Protein AF-A0A4Q3A8L6-F1 (afdb_monomer_lite)

Structure (mmCIF, N/CA/C/O backbone):
data_AF-A0A4Q3A8L6-F1
#
_entry.id   AF-A0A4Q3A8L6-F1
#
loop_
_atom_site.group_PDB
_atom_site.id
_atom_site.type_symbol
_atom_site.label_atom_id
_atom_site.label_alt_id
_atom_site.label_comp_id
_atom_site.label_asym_id
_atom_site.label_entity_id
_atom_site.label_seq_id
_atom_site.pdbx_PDB_ins_code
_atom_site.Cartn_x
_atom_site.Cartn_y
_atom_site.Cartn_z
_atom_site.occupancy
_atom_site.B_iso_or_equiv
_atom_site.auth_seq_id
_atom_site.auth_comp_id
_atom_site.auth_asym_id
_atom_site.auth_atom_id
_atom_site.pdbx_PDB_model_num
ATOM 1 N N . MET A 1 1 ? -17.317 2.901 11.847 1.00 57.81 1 MET A N 1
ATOM 2 C CA . MET A 1 1 ? -16.813 4.203 11.368 1.00 57.81 1 MET A CA 1
ATOM 3 C C . MET A 1 1 ? -15.746 3.873 10.351 1.00 57.81 1 MET A C 1
ATOM 5 O O . MET A 1 1 ? -14.782 3.225 10.737 1.00 57.81 1 MET A O 1
ATOM 9 N N . ASP A 1 2 ? -15.959 4.198 9.079 1.00 79.00 2 ASP A N 1
ATOM 10 C CA . ASP A 1 2 ? -14.942 3.949 8.053 1.00 79.00 2 ASP A CA 1
ATOM 11 C C . ASP A 1 2 ? -13.762 4.898 8.287 1.00 79.00 2 ASP A C 1
ATOM 13 O O . ASP A 1 2 ? -13.965 6.097 8.490 1.00 79.00 2 ASP A O 1
ATOM 17 N N . GLY A 1 3 ? -12.541 4.360 8.298 1.00 87.44 3 GLY A N 1
ATOM 18 C CA . GLY A 1 3 ? -11.323 5.159 8.414 1.00 87.44 3 GLY A CA 1
ATOM 19 C C . GLY A 1 3 ? -11.151 6.124 7.236 1.00 87.44 3 GLY A C 1
ATOM 20 O O . GLY A 1 3 ? -11.827 6.032 6.209 1.00 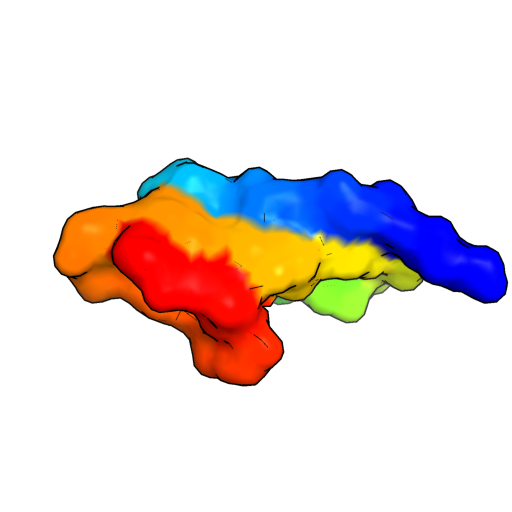87.44 3 GLY A O 1
ATOM 21 N N . ILE A 1 4 ? -10.211 7.058 7.367 1.00 96.44 4 ILE A N 1
ATOM 22 C CA . ILE A 1 4 ? -9.807 7.974 6.301 1.00 96.44 4 ILE A CA 1
ATOM 23 C C . ILE A 1 4 ? -9.336 7.142 5.108 1.00 96.44 4 ILE A C 1
ATOM 25 O O . ILE A 1 4 ? -8.302 6.468 5.153 1.00 96.44 4 ILE A O 1
ATOM 29 N N . ARG A 1 5 ? -10.112 7.203 4.027 1.00 95.81 5 ARG A N 1
ATOM 30 C CA . ARG A 1 5 ? -9.794 6.524 2.774 1.00 95.81 5 ARG A CA 1
ATOM 31 C C . ARG A 1 5 ? -8.673 7.271 2.071 1.00 95.81 5 ARG A C 1
ATOM 33 O O . ARG A 1 5 ? -8.785 8.469 1.822 1.00 95.81 5 ARG A O 1
ATOM 40 N N . LEU A 1 6 ? -7.606 6.558 1.735 1.00 95.75 6 LEU A N 1
ATOM 41 C CA . LEU A 1 6 ? -6.457 7.128 1.038 1.00 95.75 6 LEU A CA 1
ATOM 42 C C . LEU A 1 6 ? -5.958 6.210 -0.073 1.00 95.75 6 LEU A C 1
ATOM 44 O O . LEU A 1 6 ? -6.197 5.000 -0.060 1.00 95.75 6 LEU A O 1
ATOM 48 N N . GLY A 1 7 ? -5.252 6.813 -1.027 1.00 96.06 7 GLY A N 1
ATOM 49 C CA . GLY A 1 7 ? -4.534 6.111 -2.081 1.00 96.06 7 GLY A CA 1
ATOM 50 C C . GLY A 1 7 ? -3.023 6.287 -1.944 1.00 96.06 7 GLY A C 1
ATOM 51 O O . GLY A 1 7 ? -2.566 7.342 -1.505 1.00 96.06 7 GLY A O 1
ATOM 52 N N . LEU A 1 8 ? -2.249 5.272 -2.334 1.00 96.12 8 LEU A N 1
ATOM 53 C CA . LEU A 1 8 ? -0.784 5.318 -2.309 1.00 96.12 8 LEU A CA 1
ATOM 54 C C . LEU A 1 8 ? -0.207 5.337 -3.731 1.00 96.12 8 LEU A C 1
ATOM 56 O O . LEU A 1 8 ? -0.379 4.387 -4.497 1.00 96.12 8 LEU A O 1
ATOM 60 N N . VAL A 1 9 ? 0.496 6.416 -4.081 1.00 96.94 9 VAL A N 1
ATOM 61 C CA . VAL A 1 9 ? 1.140 6.584 -5.392 1.00 96.94 9 VAL A CA 1
ATOM 62 C C . VAL A 1 9 ? 2.630 6.280 -5.276 1.00 96.94 9 VAL A C 1
ATOM 64 O O . VAL A 1 9 ? 3.333 6.878 -4.468 1.00 96.94 9 VAL A O 1
ATOM 67 N N . GLY A 1 10 ? 3.115 5.366 -6.113 1.00 96.25 10 GLY A N 1
ATOM 68 C CA . GLY A 1 10 ? 4.492 4.885 -6.087 1.00 96.25 10 GLY A CA 1
ATOM 69 C C . GLY A 1 10 ? 4.687 3.743 -5.091 1.00 96.25 10 GLY A C 1
ATOM 70 O O . GLY A 1 10 ? 4.904 3.954 -3.902 1.00 96.25 10 GLY A O 1
ATOM 71 N N . ILE A 1 11 ? 4.687 2.508 -5.595 1.00 96.69 11 ILE A N 1
ATOM 72 C CA . ILE A 1 11 ? 4.896 1.306 -4.783 1.00 96.69 11 ILE A CA 1
ATOM 73 C C . ILE A 1 11 ? 6.343 0.827 -4.951 1.00 96.69 11 ILE A C 1
ATOM 75 O O . ILE A 1 11 ? 6.658 -0.091 -5.711 1.00 96.69 11 ILE A O 1
ATOM 79 N N . GLY A 1 12 ? 7.247 1.527 -4.265 1.00 94.88 12 GLY A N 1
ATOM 80 C CA . GLY A 1 12 ? 8.670 1.192 -4.167 1.00 94.88 12 GLY A CA 1
ATOM 81 C C . GLY A 1 12 ? 9.006 0.371 -2.918 1.00 94.88 12 GLY A C 1
ATOM 82 O O . GLY A 1 12 ? 8.123 -0.071 -2.187 1.00 94.88 12 GLY A O 1
ATOM 83 N N . LYS A 1 13 ? 10.304 0.193 -2.641 1.00 96.19 13 LYS A N 1
ATOM 84 C CA . LYS A 1 13 ? 10.782 -0.548 -1.459 1.00 96.19 13 LYS A CA 1
ATOM 85 C C . LYS A 1 13 ? 10.229 0.026 -0.146 1.00 96.19 13 LYS A C 1
ATOM 87 O O . LYS A 1 13 ? 9.646 -0.708 0.633 1.00 96.19 13 LYS A O 1
ATOM 92 N N . ILE A 1 14 ? 10.310 1.344 0.046 1.00 97.50 14 ILE A N 1
ATOM 93 C CA . ILE A 1 14 ? 9.829 2.014 1.270 1.00 97.50 14 ILE A CA 1
ATOM 94 C C . ILE A 1 14 ? 8.305 1.883 1.427 1.00 97.50 14 ILE A C 1
ATOM 96 O O . ILE A 1 14 ? 7.810 1.667 2.529 1.00 97.50 14 ILE A O 1
ATOM 100 N N . ALA A 1 15 ? 7.553 1.950 0.325 1.00 96.81 15 ALA A N 1
ATOM 101 C CA . ALA A 1 15 ? 6.104 1.786 0.365 1.00 96.81 15 ALA A CA 1
ATOM 102 C C . ALA A 1 15 ? 5.684 0.410 0.888 1.00 96.81 15 ALA A C 1
ATOM 104 O O . ALA A 1 15 ? 4.801 0.330 1.738 1.00 96.81 15 ALA A O 1
ATOM 105 N N . ARG A 1 16 ? 6.347 -0.652 0.422 1.00 95.50 16 ARG A N 1
ATOM 106 C CA . ARG A 1 16 ? 6.075 -2.025 0.866 1.00 95.50 16 ARG A CA 1
ATOM 107 C C . ARG A 1 16 ? 6.574 -2.277 2.283 1.00 95.50 16 ARG A C 1
ATOM 109 O O . ARG A 1 16 ? 5.852 -2.857 3.080 1.00 95.50 16 ARG A O 1
ATOM 116 N N . ASP A 1 17 ? 7.784 -1.815 2.582 1.00 97.50 17 ASP A N 1
ATOM 117 C CA . ASP A 1 17 ? 8.462 -2.152 3.833 1.00 97.50 17 ASP A CA 1
ATOM 118 C C . ASP A 1 17 ? 7.945 -1.306 5.014 1.00 97.50 17 ASP A C 1
ATOM 120 O O . ASP A 1 17 ? 8.020 -1.751 6.156 1.00 97.50 17 ASP A O 1
ATOM 124 N N . GLN A 1 18 ? 7.426 -0.093 4.768 1.00 97.81 18 GLN A N 1
ATOM 125 C CA . GLN A 1 18 ? 7.051 0.850 5.833 1.00 97.81 18 GLN A CA 1
ATOM 126 C C . GLN A 1 18 ? 5.636 1.413 5.700 1.00 97.81 18 GLN A C 1
ATOM 128 O O . GLN A 1 18 ? 4.865 1.328 6.654 1.00 97.81 18 GLN A O 1
ATOM 133 N N . HIS A 1 19 ? 5.263 1.983 4.548 1.00 97.25 19 HIS A N 1
ATOM 134 C CA . HIS A 1 19 ? 3.964 2.662 4.433 1.00 97.25 19 HIS A CA 1
ATOM 135 C C . HIS A 1 19 ? 2.789 1.686 4.561 1.00 97.25 19 HIS A C 1
ATOM 137 O O . HIS A 1 19 ? 1.882 1.934 5.349 1.00 97.25 19 HIS A O 1
ATOM 143 N N . VAL A 1 20 ? 2.810 0.567 3.832 1.00 95.88 20 VAL A N 1
ATOM 144 C CA . VAL A 1 20 ? 1.724 -0.426 3.869 1.00 95.88 20 VAL A CA 1
ATOM 145 C C . VAL A 1 20 ? 1.554 -1.033 5.273 1.00 95.88 20 VAL A C 1
ATOM 147 O O . VAL A 1 20 ? 0.431 -0.991 5.776 1.00 95.88 20 VAL A O 1
ATOM 150 N N . PRO A 1 21 ? 2.613 -1.505 5.966 1.00 96.94 21 PRO A N 1
ATOM 151 C CA . PRO A 1 21 ? 2.489 -1.979 7.346 1.00 96.94 21 PRO A CA 1
ATOM 152 C C . PRO A 1 21 ? 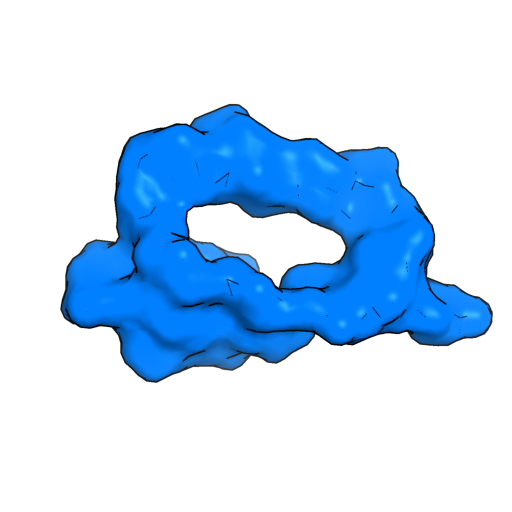1.995 -0.909 8.328 1.00 96.94 21 PRO A C 1
ATOM 154 O O . PRO A 1 21 ? 1.170 -1.205 9.188 1.00 96.94 21 PRO A O 1
ATOM 157 N N . ALA A 1 22 ? 2.460 0.339 8.201 1.00 97.19 22 ALA A N 1
ATOM 158 C CA . ALA A 1 22 ? 2.017 1.428 9.071 1.00 97.19 22 ALA A CA 1
ATOM 159 C C . ALA A 1 22 ? 0.520 1.726 8.897 1.00 97.19 22 ALA A C 1
ATOM 161 O O . ALA A 1 22 ? -0.187 1.911 9.883 1.00 97.19 22 ALA A O 1
ATOM 162 N N . LEU A 1 23 ? 0.035 1.719 7.653 1.00 95.62 23 LEU A N 1
ATOM 163 C CA . LEU A 1 23 ? -1.380 1.915 7.335 1.00 95.62 23 LEU A CA 1
ATOM 164 C C . LEU A 1 23 ? -2.252 0.746 7.802 1.00 95.62 23 LEU A C 1
ATOM 166 O O . LEU A 1 23 ? -3.361 0.972 8.271 1.00 95.62 23 LEU A O 1
ATOM 170 N N . ALA A 1 24 ? -1.759 -0.490 7.699 1.00 93.88 24 ALA A N 1
ATOM 171 C CA . ALA A 1 24 ? -2.479 -1.672 8.170 1.00 93.88 24 ALA A CA 1
ATOM 172 C C . ALA A 1 24 ? -2.623 -1.712 9.704 1.00 93.88 24 ALA A C 1
ATOM 174 O O . ALA A 1 24 ? -3.598 -2.256 10.215 1.00 93.88 24 ALA A O 1
ATOM 175 N N . ASN A 1 25 ? -1.672 -1.116 10.431 1.00 96.88 25 ASN A N 1
ATOM 176 C CA . ASN A 1 25 ? -1.662 -1.079 11.895 1.00 96.88 25 ASN A CA 1
ATOM 177 C C . ASN A 1 25 ? -2.453 0.095 12.499 1.00 96.88 25 ASN A C 1
ATOM 179 O O . ASN A 1 25 ? -2.536 0.200 13.723 1.00 96.88 25 ASN A O 1
ATOM 183 N N . ASP A 1 26 ? -3.033 0.977 11.682 1.00 96.12 26 ASP A N 1
ATOM 184 C CA . ASP A 1 26 ? -3.767 2.151 12.153 1.00 96.12 26 ASP A CA 1
ATOM 185 C C . ASP A 1 26 ? -5.203 2.163 11.617 1.00 96.12 26 ASP A C 1
ATOM 187 O O . ASP A 1 26 ? -5.471 2.517 10.470 1.00 96.12 26 ASP A O 1
ATOM 191 N N . ALA A 1 27 ? -6.15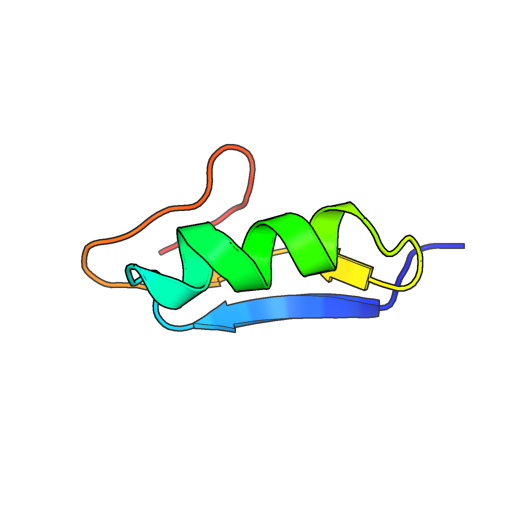4 1.833 12.496 1.00 94.38 27 ALA A N 1
ATOM 192 C CA . ALA A 1 27 ? -7.580 1.761 12.176 1.00 94.38 27 ALA A CA 1
ATOM 193 C C . ALA A 1 27 ? -8.204 3.107 11.760 1.00 94.38 27 ALA A C 1
ATOM 195 O O . ALA A 1 27 ? -9.344 3.143 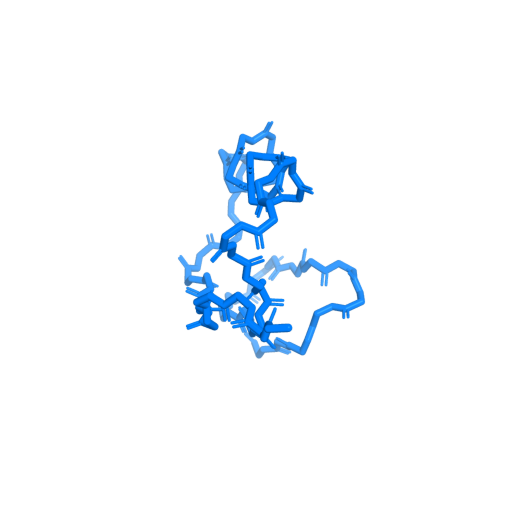11.291 1.00 94.38 27 ALA A O 1
ATOM 196 N N . ARG A 1 28 ? -7.486 4.226 11.920 1.00 96.50 28 ARG A N 1
ATOM 197 C CA . ARG A 1 28 ? -7.930 5.532 11.419 1.00 96.50 28 ARG A CA 1
ATOM 198 C C . ARG A 1 28 ? -7.827 5.634 9.905 1.00 96.50 28 ARG A C 1
ATOM 200 O O . ARG A 1 28 ? -8.401 6.568 9.355 1.00 96.50 28 ARG A O 1
ATOM 207 N N . PHE A 1 29 ? -7.121 4.722 9.239 1.00 96.38 29 PHE A N 1
ATOM 208 C CA . PHE A 1 29 ? -6.881 4.766 7.802 1.00 96.38 29 PHE A CA 1
ATOM 209 C C . PHE A 1 29 ? -7.421 3.532 7.083 1.00 96.38 29 PHE A C 1
ATOM 211 O O . PHE A 1 29 ? -7.556 2.444 7.636 1.00 96.38 29 PHE A O 1
ATOM 218 N N . THR A 1 30 ? -7.739 3.704 5.805 1.00 95.44 30 THR A N 1
ATOM 219 C CA . THR A 1 30 ? -8.130 2.609 4.916 1.00 95.44 30 THR A CA 1
ATOM 220 C C . THR A 1 30 ? -7.481 2.817 3.556 1.00 95.44 30 THR A C 1
ATOM 222 O O . THR A 1 30 ? -7.860 3.714 2.795 1.00 95.44 30 THR A O 1
ATOM 225 N N . LEU A 1 31 ? -6.489 1.982 3.239 1.00 95.38 31 LEU A N 1
ATOM 226 C CA . LEU A 1 31 ? -5.812 2.009 1.945 1.00 95.38 31 LEU A CA 1
ATOM 227 C C . LEU A 1 31 ? -6.760 1.468 0.867 1.00 95.38 31 LEU A C 1
ATOM 229 O O . LEU A 1 31 ? -6.948 0.263 0.734 1.00 95.38 31 LEU A O 1
ATOM 233 N N . SER A 1 32 ? -7.386 2.381 0.128 1.00 95.25 32 SER A N 1
ATOM 234 C CA . SER A 1 32 ? -8.468 2.060 -0.811 1.00 95.25 32 SER A CA 1
ATOM 235 C C . SER A 1 32 ? -7.974 1.877 -2.246 1.00 95.25 32 SER A C 1
ATOM 237 O O . SER A 1 32 ? -8.612 1.176 -3.026 1.00 95.25 32 SER A O 1
ATOM 239 N N . ALA A 1 33 ? -6.848 2.504 -2.603 1.00 96.25 33 ALA A N 1
ATOM 240 C CA . ALA A 1 33 ? -6.293 2.436 -3.950 1.00 96.25 33 ALA A CA 1
ATOM 241 C C . ALA A 1 33 ? -4.761 2.557 -3.968 1.00 96.25 33 ALA A C 1
ATOM 243 O O . ALA A 1 33 ? -4.149 3.125 -3.062 1.00 96.25 33 ALA A O 1
ATOM 244 N N . THR A 1 34 ? -4.131 2.079 -5.038 1.00 97.00 34 THR A N 1
ATOM 245 C CA . THR A 1 34 ? -2.710 2.306 -5.331 1.00 97.00 34 THR A CA 1
ATOM 246 C C . THR A 1 34 ? -2.500 2.708 -6.788 1.00 97.00 34 THR A C 1
ATOM 248 O O . THR A 1 34 ? -3.306 2.375 -7.652 1.00 97.00 34 THR A O 1
ATOM 251 N N . ALA A 1 35 ? -1.426 3.439 -7.078 1.00 96.38 35 ALA A N 1
ATOM 252 C CA . ALA A 1 35 ? -1.036 3.749 -8.453 1.00 96.38 35 ALA A CA 1
ATOM 253 C C . ALA A 1 35 ? 0.481 3.650 -8.610 1.00 96.38 35 ALA A C 1
ATOM 255 O O . ALA A 1 35 ? 1.233 4.379 -7.954 1.00 96.38 35 ALA A O 1
ATOM 256 N N . SER A 1 36 ? 0.968 2.752 -9.461 1.00 94.62 36 SER A N 1
ATOM 257 C CA . SER A 1 36 ? 2.396 2.626 -9.745 1.00 94.62 36 SER A CA 1
ATOM 258 C C . SER A 1 36 ? 2.653 1.800 -10.996 1.00 94.62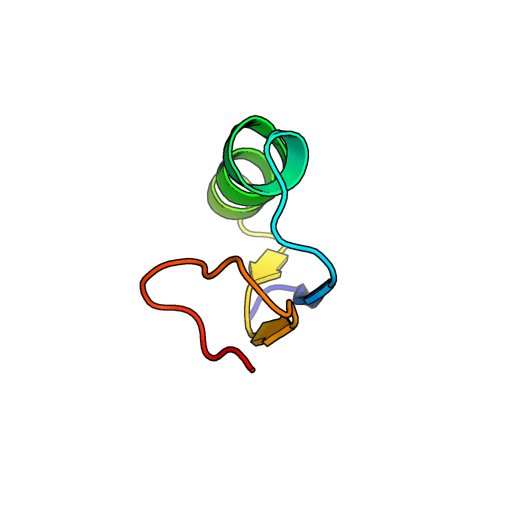 36 SER A C 1
ATOM 260 O O . SER A 1 36 ? 2.113 0.719 -11.157 1.00 94.62 36 SER A O 1
ATOM 262 N N . ARG A 1 37 ? 3.614 2.242 -11.815 1.00 92.56 37 ARG A N 1
ATOM 263 C CA . ARG A 1 37 ? 4.007 1.531 -13.043 1.00 92.56 37 ARG A CA 1
ATOM 264 C C . ARG A 1 37 ? 4.427 0.072 -12.821 1.00 92.56 37 ARG A C 1
ATOM 266 O O . ARG A 1 37 ? 4.137 -0.765 -13.662 1.00 92.56 37 ARG A O 1
ATOM 273 N N . ASN A 1 38 ? 5.131 -0.218 -11.720 1.00 88.31 38 ASN A N 1
ATOM 274 C CA . ASN A 1 38 ? 5.804 -1.512 -11.517 1.00 88.31 38 ASN A CA 1
ATOM 275 C C . ASN A 1 38 ? 5.461 -2.192 -10.182 1.00 88.31 38 ASN A C 1
ATOM 277 O O . ASN A 1 38 ? 5.975 -3.271 -9.899 1.00 88.31 38 ASN A O 1
ATOM 281 N N . GLY A 1 39 ? 4.682 -1.556 -9.306 1.00 87.94 39 GLY A N 1
ATOM 282 C CA . GLY A 1 39 ? 4.446 -2.065 -7.958 1.00 87.94 39 GLY A CA 1
ATOM 283 C C . GLY A 1 39 ? 2.966 -2.126 -7.620 1.00 87.94 39 GLY A C 1
ATOM 284 O O . GLY A 1 39 ? 2.205 -1.238 -7.978 1.00 87.94 39 GLY A O 1
ATOM 285 N N . ARG A 1 40 ? 2.562 -3.178 -6.911 1.00 90.31 40 ARG A N 1
ATOM 286 C CA . ARG A 1 40 ? 1.182 -3.391 -6.471 1.00 90.31 40 ARG A CA 1
ATOM 287 C C . ARG A 1 40 ? 1.162 -3.739 -4.988 1.00 90.31 40 ARG A C 1
ATOM 289 O O . ARG A 1 40 ? 2.185 -4.157 -4.441 1.00 90.31 40 ARG A O 1
ATOM 296 N N . VAL A 1 41 ? 0.009 -3.530 -4.364 1.00 92.81 41 VAL A N 1
ATOM 297 C CA . VAL A 1 41 ? -0.298 -3.988 -3.007 1.00 92.81 41 VAL A CA 1
ATOM 298 C C . VAL A 1 41 ? -1.435 -4.990 -3.126 1.00 92.81 41 VAL A C 1
ATOM 300 O O . VAL A 1 41 ? -2.470 -4.674 -3.713 1.00 92.81 41 VAL A O 1
ATOM 303 N N . ASP A 1 42 ? -1.227 -6.200 -2.615 1.00 90.88 42 ASP A N 1
ATOM 304 C CA . ASP A 1 42 ? -2.212 -7.271 -2.732 1.00 90.88 42 ASP A CA 1
ATOM 305 C C . ASP A 1 42 ? -3.511 -6.908 -2.010 1.00 90.88 42 ASP A C 1
ATOM 307 O O . ASP A 1 42 ? -3.507 -6.329 -0.925 1.00 90.88 42 ASP A O 1
ATOM 311 N N . GLY A 1 43 ? -4.640 -7.228 -2.643 1.00 90.06 43 GLY A N 1
ATOM 312 C CA . GLY A 1 43 ? -5.969 -6.934 -2.104 1.00 90.06 43 GLY A CA 1
ATOM 313 C C . GLY A 1 43 ? -6.401 -5.466 -2.198 1.00 90.06 43 GLY A C 1
ATOM 314 O O . GLY A 1 43 ? -7.527 -5.157 -1.818 1.00 90.06 43 GLY A O 1
ATOM 315 N N . VAL A 1 44 ? -5.566 -4.570 -2.740 1.00 92.69 44 VAL A N 1
ATOM 316 C CA . VAL A 1 44 ? -5.919 -3.161 -2.963 1.00 92.69 44 VAL A CA 1
ATOM 317 C C . VAL A 1 44 ? -6.042 -2.890 -4.458 1.00 92.69 44 VAL A C 1
ATOM 319 O O . VAL A 1 44 ? -5.177 -3.264 -5.250 1.00 92.69 44 VAL A O 1
ATOM 322 N N . GLN A 1 45 ? -7.114 -2.205 -4.861 1.00 91.88 45 GLN A N 1
ATOM 323 C CA . GLN A 1 45 ? -7.294 -1.803 -6.253 1.00 91.88 45 GLN A CA 1
ATOM 324 C C . GLN A 1 45 ? -6.117 -0.925 -6.694 1.00 91.88 45 GLN A C 1
ATOM 326 O O . GLN A 1 45 ? -5.750 0.023 -6.003 1.00 91.88 45 GLN A O 1
ATOM 331 N N . GLY A 1 46 ? -5.511 -1.213 -7.844 1.00 89.69 46 GLY A N 1
ATOM 332 C CA . GLY A 1 46 ? -4.429 -0.368 -8.330 1.00 89.69 46 GLY A CA 1
ATOM 333 C C . GLY A 1 46 ? -4.134 -0.478 -9.812 1.00 89.69 46 GLY A C 1
ATOM 334 O O . GLY A 1 46 ? -4.359 -1.538 -10.412 1.00 89.69 46 GLY A O 1
ATOM 335 N N . TYR A 1 47 ? -3.638 0.641 -10.347 1.00 82.38 47 TYR A N 1
ATOM 336 C CA . TYR A 1 47 ? -3.239 0.869 -11.739 1.00 82.38 47 TYR A CA 1
ATOM 337 C C . TYR A 1 47 ? -1.717 0.954 -11.877 1.00 82.38 47 TYR A C 1
ATOM 339 O O . TYR A 1 47 ? -1.089 1.690 -11.074 1.00 82.38 47 TYR A O 1
#

Radius of gyration: 10.17 Å; chains: 1; bounding box: 28×15×25 Å

pLDDT: mean 93.35, std 6.54, range [57.81, 97.81]

Sequence (47 aa):
MDGIRLGLVGIGKIARDQHVPALANDARFTLSATASR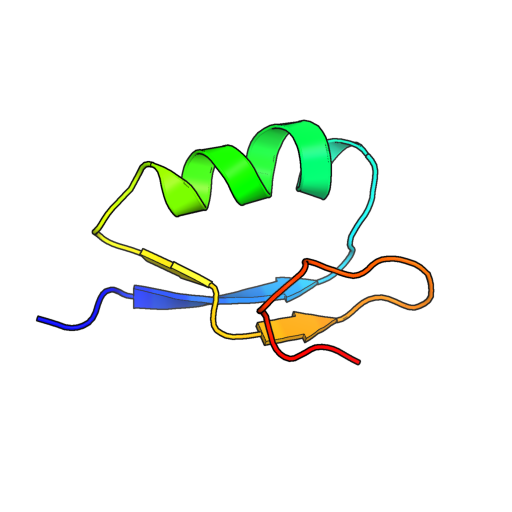NGRVDGVQGY

Secondary structure (DSSP, 8-state):
---EEEEEE---HHIIIIIHHHHHT-TTEEEEEEE-SS---TTSEE-

Foldseek 3Di:
DQAAEDEAEAADPCCVVPVVVVQVPDRNYDHAEYEDPPDDDPPHHYD